Protein AF-A0A0G4FTU4-F1 (afdb_monomer_lite)

Organism: Vitrella brassicaformis (strain CCMP3155) (NCBI:txid1169540)

Sequence (94 aa):
MKLLGALLLVLVAVSHLFAVCESLRLRRIRIKVKLNKDKMEKRLKELGKALCIQSCVKTLGKEREPWCRFVCNFVEDVDITEEECEDDTKGKKK

Radius of gyration: 27.7 Å; chains: 1; bounding box: 50×82×36 Å

Structure (mmCIF, N/CA/C/O backbone):
data_AF-A0A0G4FTU4-F1
#
_entry.id   AF-A0A0G4FTU4-F1
#
loop_
_atom_site.group_PDB
_atom_site.id
_atom_site.type_symbol
_atom_site.label_atom_id
_atom_site.label_alt_id
_atom_site.label_comp_id
_atom_site.label_asym_id
_atom_site.label_entity_id
_atom_site.label_seq_id
_atom_site.pdbx_PDB_ins_code
_atom_site.Cartn_x
_atom_site.Cartn_y
_atom_site.Cartn_z
_atom_site.occupancy
_atom_site.B_iso_or_equiv
_atom_site.auth_seq_id
_atom_site.auth_comp_id
_atom_site.auth_asym_id
_atom_site.auth_atom_id
_atom_site.pdbx_PDB_model_num
ATOM 1 N N . MET A 1 1 ? -1.079 58.374 15.069 1.00 49.88 1 MET A N 1
ATOM 2 C CA . MET A 1 1 ? -0.004 57.511 15.610 1.00 49.88 1 MET A CA 1
ATOM 3 C C . MET A 1 1 ? -0.455 56.864 16.928 1.00 49.88 1 MET A C 1
ATOM 5 O O . MET A 1 1 ? -0.267 57.470 17.968 1.00 49.88 1 MET A O 1
ATOM 9 N N . LYS A 1 2 ? -1.108 55.689 16.913 1.00 58.12 2 LYS A N 1
ATOM 10 C CA . LYS A 1 2 ? -1.401 54.874 18.128 1.00 58.12 2 LYS A CA 1
ATOM 11 C C . LYS A 1 2 ? -1.379 53.352 17.877 1.00 58.12 2 LYS A C 1
ATOM 13 O O . LYS A 1 2 ? -1.757 52.578 18.742 1.00 58.12 2 LYS A O 1
ATOM 18 N N . LEU A 1 3 ? -0.931 52.912 16.700 1.00 53.94 3 LEU A N 1
ATOM 19 C CA . LEU A 1 3 ? -1.062 51.512 16.270 1.00 53.94 3 LEU A CA 1
ATOM 20 C C . LEU A 1 3 ? 0.204 50.661 16.488 1.00 53.94 3 LEU A C 1
ATOM 22 O O . LEU A 1 3 ? 0.120 49.441 16.429 1.00 53.94 3 LEU A O 1
ATOM 26 N N . LEU A 1 4 ? 1.364 51.267 16.778 1.00 62.12 4 LEU A N 1
ATOM 27 C CA . LEU A 1 4 ? 2.644 50.538 16.819 1.00 62.12 4 LEU A CA 1
ATOM 28 C C . LEU A 1 4 ? 2.876 49.735 18.114 1.00 62.12 4 LEU A C 1
ATOM 30 O O . LEU A 1 4 ? 3.487 48.674 18.063 1.00 62.12 4 LEU A O 1
ATOM 34 N N . GLY A 1 5 ? 2.363 50.185 19.265 1.00 66.62 5 GLY A N 1
ATOM 35 C CA . GLY A 1 5 ? 2.612 49.519 20.555 1.00 66.62 5 GLY A CA 1
ATOM 36 C C . GLY A 1 5 ? 1.861 48.194 20.736 1.00 66.62 5 GLY A C 1
ATOM 37 O O . GLY A 1 5 ? 2.421 47.225 21.243 1.00 66.62 5 GLY A O 1
ATOM 38 N N . ALA A 1 6 ? 0.615 48.116 20.260 1.00 67.12 6 ALA A N 1
ATOM 39 C CA . ALA A 1 6 ? -0.168 46.877 20.285 1.00 67.12 6 ALA A CA 1
ATOM 40 C C . ALA A 1 6 ? 0.405 45.811 19.334 1.00 67.12 6 ALA A C 1
ATOM 42 O O . ALA A 1 6 ? 0.253 44.616 19.576 1.00 67.12 6 ALA A O 1
ATOM 43 N N . LEU A 1 7 ? 1.116 46.244 18.287 1.00 62.31 7 LEU A N 1
ATOM 44 C CA . LEU A 1 7 ? 1.722 45.358 17.299 1.00 62.31 7 LEU A CA 1
ATOM 45 C C . LEU A 1 7 ? 2.793 44.450 17.926 1.00 62.31 7 LEU A C 1
ATOM 47 O O . LEU A 1 7 ? 2.863 43.267 17.610 1.00 62.31 7 LEU A O 1
ATOM 51 N N . LEU A 1 8 ? 3.588 44.976 18.863 1.00 69.38 8 LEU A N 1
ATOM 52 C CA . LEU A 1 8 ? 4.685 44.229 19.486 1.00 69.38 8 LEU A CA 1
ATOM 53 C C . LEU A 1 8 ? 4.199 43.142 20.453 1.00 69.38 8 LEU A C 1
ATOM 55 O O . LEU A 1 8 ? 4.740 42.039 20.455 1.00 69.38 8 LEU A O 1
ATOM 59 N N . LEU A 1 9 ? 3.152 43.410 21.236 1.00 68.25 9 LEU A N 1
ATOM 60 C CA . LEU A 1 9 ? 2.623 42.430 22.194 1.00 68.25 9 LEU A CA 1
ATOM 61 C C . LEU A 1 9 ? 1.940 41.245 21.496 1.00 68.25 9 LEU A C 1
ATOM 63 O O . LEU A 1 9 ? 2.059 40.105 21.948 1.00 68.25 9 LEU A O 1
ATOM 67 N N . VAL A 1 10 ? 1.296 41.491 20.352 1.00 70.06 10 VAL A N 1
ATOM 68 C CA . VAL A 1 10 ? 0.709 40.434 19.515 1.00 70.06 10 VAL A CA 1
ATOM 69 C C . VAL A 1 10 ? 1.800 39.539 18.919 1.00 70.06 10 VAL A C 1
ATOM 71 O O . VAL A 1 10 ? 1.654 38.319 18.924 1.00 70.06 10 VAL A O 1
ATOM 74 N N . LEU A 1 11 ? 2.927 40.108 18.479 1.00 70.81 11 LEU A N 1
ATOM 75 C CA . LEU A 1 11 ? 4.032 39.330 17.902 1.00 70.81 11 LEU A CA 1
ATOM 76 C C . LEU A 1 11 ? 4.667 38.355 18.911 1.00 70.81 11 LEU A C 1
ATOM 78 O O . LEU A 1 11 ? 4.999 37.220 18.555 1.00 70.81 11 LEU A O 1
ATOM 82 N N . VAL A 1 12 ? 4.784 38.755 20.181 1.00 72.62 12 VAL A N 1
ATOM 83 C CA . VAL A 1 12 ? 5.345 37.890 21.233 1.00 72.62 12 VAL A CA 1
ATOM 84 C C . VAL A 1 12 ? 4.395 36.735 21.570 1.00 72.62 12 VAL A C 1
ATOM 86 O O . VAL A 1 12 ? 4.825 35.582 21.624 1.00 72.62 12 VAL A O 1
ATOM 89 N N . ALA A 1 13 ? 3.095 37.001 21.720 1.00 73.19 13 ALA A N 1
ATOM 90 C CA . ALA A 1 13 ? 2.111 35.957 22.022 1.00 73.19 13 ALA A CA 1
ATOM 91 C C . ALA A 1 13 ? 1.996 34.913 20.894 1.00 73.19 13 ALA A C 1
ATOM 93 O O . ALA A 1 13 ? 1.914 33.710 21.154 1.00 73.19 13 ALA A O 1
ATOM 94 N N . VAL A 1 14 ? 2.063 35.362 19.636 1.00 72.19 14 VAL A N 1
ATOM 95 C CA . VAL A 1 14 ? 2.037 34.484 18.456 1.00 72.19 14 VAL A CA 1
ATOM 96 C C . VAL A 1 14 ? 3.252 33.550 18.422 1.00 72.19 14 VAL A C 1
ATOM 98 O O . VAL A 1 14 ? 3.108 32.375 18.086 1.00 72.19 14 VAL A O 1
ATOM 101 N N . SER A 1 15 ? 4.426 34.021 18.843 1.00 73.06 15 SER A N 1
ATOM 102 C CA . SER A 1 15 ? 5.660 33.221 18.834 1.00 73.06 15 SER A CA 1
ATOM 103 C C . SER A 1 15 ? 5.616 32.050 19.825 1.00 73.06 15 SER A C 1
ATOM 105 O O . SER A 1 15 ? 6.000 30.928 19.488 1.00 73.06 15 SER A O 1
ATOM 107 N N . HIS A 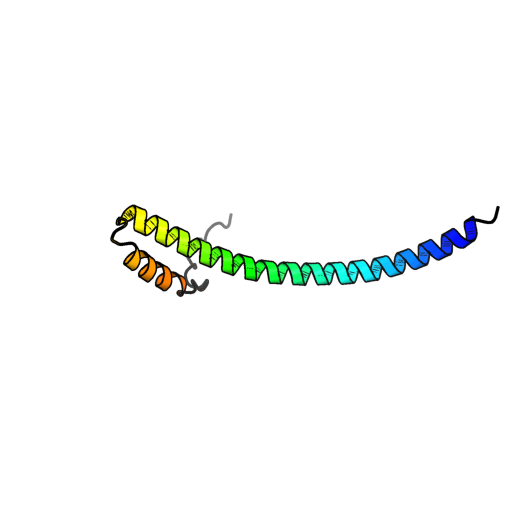1 16 ? 5.084 32.269 21.031 1.00 71.12 16 HIS A N 1
ATOM 108 C CA . HIS A 1 16 ? 4.937 31.201 22.026 1.00 71.12 16 HIS A CA 1
ATOM 109 C C . HIS A 1 16 ? 3.880 30.167 21.627 1.00 71.12 16 HIS A C 1
ATOM 111 O O . HIS A 1 16 ? 4.108 28.963 21.769 1.00 71.12 16 HIS A O 1
ATOM 117 N N . LEU A 1 17 ? 2.747 30.620 21.082 1.00 64.38 17 LEU A N 1
ATOM 118 C CA . LEU A 1 17 ? 1.707 29.721 20.586 1.00 64.38 17 LEU A CA 1
ATOM 119 C C . LEU A 1 17 ? 2.237 28.853 19.433 1.00 64.38 17 LEU A C 1
ATOM 121 O O . LEU A 1 17 ? 1.996 27.647 19.404 1.00 64.38 17 LEU A O 1
ATOM 125 N N . PHE A 1 18 ? 3.033 29.442 18.536 1.00 71.25 18 PHE A N 1
ATOM 126 C CA . PHE A 1 18 ? 3.661 28.729 17.426 1.00 71.25 18 PHE A CA 1
ATOM 127 C C . PHE A 1 18 ? 4.613 27.620 17.904 1.00 71.25 18 PHE A C 1
ATOM 129 O O . PHE A 1 18 ? 4.536 26.497 17.411 1.00 71.25 18 PHE A O 1
ATOM 136 N N . ALA A 1 19 ? 5.444 27.876 18.921 1.00 70.62 19 ALA A N 1
ATOM 137 C CA . ALA A 1 19 ? 6.377 26.879 19.458 1.00 70.62 19 ALA A CA 1
ATOM 138 C C . ALA A 1 19 ? 5.674 25.663 20.103 1.00 70.62 19 ALA A C 1
ATOM 140 O O . ALA A 1 19 ? 6.091 24.511 19.919 1.00 70.62 19 ALA A O 1
ATOM 141 N N . VAL A 1 20 ? 4.576 25.897 20.831 1.00 68.00 20 VAL A N 1
ATOM 142 C CA . VAL A 1 20 ? 3.761 24.818 21.418 1.00 68.00 20 VAL A CA 1
ATOM 143 C C . VAL A 1 20 ? 3.029 24.038 20.321 1.00 68.00 20 VAL A C 1
ATOM 145 O O . VAL A 1 20 ? 3.004 22.803 20.346 1.00 68.00 20 VAL A O 1
ATOM 148 N N . CYS A 1 21 ? 2.494 24.732 19.313 1.00 67.94 21 CYS A N 1
ATOM 149 C CA . CYS A 1 21 ? 1.857 24.106 18.158 1.00 67.94 21 CYS A CA 1
ATOM 150 C C . CYS A 1 21 ? 2.826 23.238 17.344 1.00 67.94 21 CYS A C 1
ATOM 152 O O . CYS A 1 21 ? 2.467 22.111 17.001 1.00 67.94 21 CYS A O 1
ATOM 154 N N . GLU A 1 22 ? 4.049 23.700 17.081 1.00 69.69 22 GLU A N 1
ATOM 155 C CA . GLU A 1 22 ? 5.072 22.923 16.365 1.00 69.69 22 GLU A CA 1
ATOM 156 C C . GLU A 1 22 ? 5.485 21.667 17.145 1.00 69.69 22 GLU A C 1
ATOM 158 O O . GLU A 1 22 ? 5.539 20.565 16.592 1.00 69.69 22 GLU A O 1
ATOM 163 N N . SER A 1 23 ? 5.645 21.778 18.465 1.00 63.53 23 SER A N 1
ATOM 164 C CA . SER A 1 23 ? 5.959 20.629 19.326 1.00 63.53 23 SER A CA 1
ATOM 165 C C . SER A 1 23 ? 4.854 19.558 19.305 1.00 63.53 23 SER A C 1
ATOM 167 O O . SER A 1 23 ? 5.132 18.354 19.245 1.00 63.53 23 SER A O 1
ATOM 169 N N . LEU A 1 24 ? 3.583 19.975 19.302 1.00 64.75 24 LEU A N 1
ATOM 170 C CA . LEU A 1 24 ? 2.434 19.070 19.168 1.00 64.75 24 LEU A CA 1
ATOM 171 C C . LEU A 1 24 ? 2.305 18.496 17.749 1.00 64.75 24 LEU A C 1
ATOM 173 O O . LEU A 1 24 ? 1.956 17.321 17.587 1.00 64.75 24 LEU A O 1
ATOM 177 N N . ARG A 1 25 ? 2.627 19.286 16.718 1.00 66.88 25 ARG A N 1
ATOM 178 C CA . ARG A 1 25 ? 2.628 18.865 15.312 1.00 66.88 25 ARG A CA 1
ATOM 179 C C . ARG A 1 25 ? 3.644 17.751 15.075 1.00 66.88 25 ARG A C 1
ATOM 181 O O . ARG A 1 25 ? 3.282 16.725 14.501 1.00 66.88 25 ARG A O 1
ATOM 188 N N . LEU A 1 26 ? 4.865 17.888 15.591 1.00 62.66 26 LEU A N 1
ATOM 189 C CA . LEU A 1 26 ? 5.915 16.869 15.475 1.00 62.66 26 LEU A CA 1
ATOM 190 C C . LEU A 1 26 ? 5.536 15.550 16.168 1.00 62.66 26 LEU A C 1
ATOM 192 O O . LEU A 1 26 ? 5.731 14.471 15.601 1.00 62.66 26 LEU A O 1
ATOM 196 N N . ARG A 1 27 ? 4.912 15.609 17.354 1.00 60.28 27 ARG A N 1
ATOM 197 C CA . ARG A 1 27 ? 4.396 14.410 18.044 1.00 60.28 27 ARG A CA 1
ATOM 198 C C . ARG A 1 27 ? 3.273 13.732 17.256 1.00 60.28 27 ARG A C 1
ATOM 200 O O . ARG A 1 27 ? 3.279 12.508 17.113 1.00 60.28 27 ARG A O 1
ATOM 207 N N . ARG A 1 28 ? 2.349 14.510 16.682 1.00 61.00 28 ARG A N 1
ATOM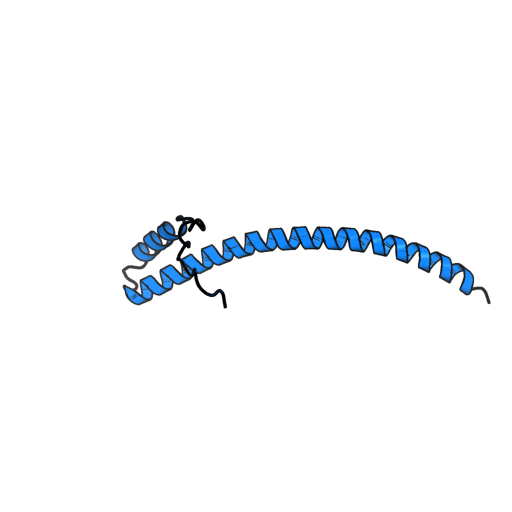 208 C CA . ARG A 1 28 ? 1.264 13.988 15.834 1.00 61.00 28 ARG A CA 1
ATOM 209 C C . ARG A 1 28 ? 1.802 13.348 14.552 1.00 61.00 28 ARG A C 1
ATOM 211 O O . ARG A 1 28 ? 1.301 12.300 14.156 1.00 61.00 28 ARG A O 1
ATOM 218 N N . ILE A 1 29 ? 2.830 13.930 13.929 1.00 63.19 29 ILE A N 1
ATOM 219 C CA . ILE A 1 29 ? 3.487 13.359 12.743 1.00 63.19 29 ILE A CA 1
ATOM 220 C C . ILE A 1 29 ? 4.108 12.001 13.082 1.00 63.19 29 ILE A C 1
ATOM 222 O O . ILE A 1 29 ? 3.851 11.035 12.372 1.00 63.19 29 ILE A O 1
ATOM 226 N N . ARG A 1 30 ? 4.844 11.884 14.194 1.00 59.03 30 ARG A N 1
ATOM 227 C CA . ARG A 1 30 ? 5.482 10.617 14.595 1.00 59.03 30 ARG A CA 1
ATOM 228 C C . ARG A 1 30 ? 4.465 9.494 14.842 1.00 59.03 30 ARG A C 1
ATOM 230 O O . ARG A 1 30 ? 4.663 8.379 14.365 1.00 59.03 30 ARG A O 1
ATOM 237 N N . ILE A 1 31 ? 3.355 9.792 15.523 1.00 59.88 31 ILE A N 1
ATOM 238 C CA . ILE A 1 31 ? 2.265 8.823 15.749 1.00 59.88 31 ILE A CA 1
ATOM 239 C C . ILE A 1 31 ? 1.574 8.463 14.426 1.00 59.88 31 ILE A C 1
ATOM 241 O O . ILE A 1 31 ? 1.330 7.288 14.160 1.00 59.88 31 ILE A O 1
ATOM 245 N N . LYS A 1 32 ? 1.312 9.454 13.561 1.00 60.41 32 LYS A N 1
ATOM 246 C CA . LYS A 1 32 ? 0.709 9.233 12.239 1.00 60.41 32 LYS A CA 1
ATOM 247 C C . LYS A 1 32 ? 1.591 8.350 11.354 1.00 60.41 32 LYS A C 1
ATOM 249 O O . LYS A 1 32 ? 1.059 7.478 10.682 1.00 60.41 32 LYS A O 1
ATOM 254 N N . VAL A 1 33 ? 2.912 8.535 11.373 1.00 60.16 33 VAL A N 1
ATOM 255 C CA . VAL A 1 33 ? 3.866 7.705 10.617 1.00 60.16 33 VAL A CA 1
ATOM 256 C C . VAL A 1 33 ? 3.869 6.262 11.127 1.00 60.16 33 VAL A C 1
ATOM 258 O O . VAL A 1 33 ? 3.793 5.350 10.309 1.00 60.16 33 VAL A O 1
ATOM 261 N N . LYS A 1 34 ? 3.868 6.040 12.450 1.00 61.34 34 LYS A N 1
ATOM 262 C CA . LYS A 1 34 ? 3.812 4.687 13.031 1.00 61.34 34 LYS A CA 1
ATOM 263 C C . LYS A 1 34 ? 2.511 3.957 12.669 1.00 61.34 34 LYS A C 1
ATOM 265 O O . LYS A 1 34 ? 2.565 2.861 12.130 1.00 61.34 34 LYS A O 1
ATOM 270 N N . LEU A 1 35 ? 1.359 4.613 12.842 1.00 60.31 35 LEU A N 1
ATOM 271 C CA . LEU A 1 35 ? 0.058 4.059 12.437 1.00 60.31 35 LEU A CA 1
ATOM 272 C C . LEU A 1 35 ? -0.021 3.779 10.931 1.00 60.31 35 LEU A C 1
ATOM 274 O O . LEU A 1 35 ? -0.667 2.823 10.503 1.00 60.31 35 LEU A O 1
ATOM 278 N N . ASN A 1 36 ? 0.621 4.616 10.113 1.00 70.75 36 ASN A N 1
ATOM 279 C CA . ASN A 1 36 ? 0.645 4.408 8.673 1.00 70.75 36 ASN A CA 1
ATOM 280 C C . ASN A 1 36 ? 1.550 3.230 8.288 1.00 70.75 36 ASN A C 1
ATOM 282 O O . ASN A 1 36 ? 1.193 2.507 7.367 1.00 70.75 36 ASN A O 1
ATOM 286 N N . LYS A 1 37 ? 2.660 2.991 9.001 1.00 72.38 37 LYS A N 1
ATOM 287 C CA . LYS A 1 37 ? 3.524 1.820 8.782 1.00 72.38 37 LYS A CA 1
ATOM 288 C C . LYS A 1 37 ? 2.749 0.518 8.998 1.00 72.38 37 LYS A C 1
ATOM 290 O O . LYS A 1 37 ? 2.686 -0.286 8.077 1.00 72.38 37 LYS A O 1
ATOM 295 N N . ASP A 1 38 ? 2.067 0.369 10.132 1.00 74.88 38 ASP A N 1
ATOM 296 C CA . ASP A 1 38 ? 1.312 -0.855 10.451 1.00 74.88 38 ASP A CA 1
ATOM 297 C C . ASP A 1 38 ? 0.166 -1.093 9.452 1.00 74.88 38 ASP A C 1
ATOM 299 O O . ASP A 1 38 ? -0.116 -2.217 9.033 1.00 74.88 38 ASP A O 1
ATOM 303 N N . LYS A 1 39 ? -0.497 -0.013 9.019 1.00 79.25 39 LYS A N 1
ATOM 304 C CA . LYS A 1 39 ? -1.541 -0.085 7.990 1.00 79.25 39 LYS A CA 1
ATOM 305 C C . LYS A 1 39 ? -0.975 -0.471 6.622 1.00 79.25 39 LYS A C 1
ATOM 307 O O . LYS A 1 39 ? -1.640 -1.193 5.883 1.00 79.25 39 LYS A O 1
ATOM 312 N N . MET A 1 40 ? 0.208 0.028 6.271 1.00 76.69 40 MET A N 1
ATOM 313 C CA . MET A 1 40 ? 0.882 -0.309 5.019 1.00 76.69 40 MET A CA 1
ATOM 314 C C . MET A 1 40 ? 1.384 -1.750 5.030 1.00 76.69 40 MET A C 1
ATOM 316 O O . MET A 1 40 ? 1.193 -2.434 4.036 1.00 76.69 40 MET A O 1
ATOM 320 N N . GLU A 1 41 ? 1.916 -2.240 6.149 1.00 76.31 41 GLU A N 1
ATOM 321 C CA . GLU A 1 41 ? 2.344 -3.635 6.287 1.00 76.31 41 GLU A CA 1
ATOM 322 C C . GLU A 1 41 ? 1.168 -4.602 6.116 1.00 76.31 41 GLU A C 1
ATOM 324 O O . GLU A 1 41 ? 1.232 -5.514 5.296 1.00 76.31 41 GLU A O 1
ATOM 329 N N . LYS A 1 42 ? 0.038 -4.339 6.787 1.00 80.19 42 LYS A N 1
ATOM 330 C CA . LYS A 1 42 ? -1.189 -5.127 6.588 1.00 80.19 42 LYS A CA 1
ATOM 331 C C . LYS A 1 42 ? -1.653 -5.111 5.133 1.00 80.19 42 LYS A C 1
ATOM 333 O O . LYS A 1 42 ? -2.060 -6.135 4.607 1.00 80.19 42 LYS A O 1
ATOM 338 N N . ARG A 1 43 ? -1.584 -3.957 4.463 1.00 81.62 43 ARG A N 1
ATOM 339 C CA . ARG A 1 43 ? -1.963 -3.842 3.046 1.00 81.62 43 ARG A CA 1
ATOM 340 C C . ARG A 1 43 ? -1.005 -4.573 2.116 1.00 81.62 43 ARG A C 1
ATOM 342 O O . ARG A 1 43 ? -1.468 -5.122 1.127 1.00 81.62 43 ARG A O 1
ATOM 349 N N . LEU A 1 44 ? 0.292 -4.556 2.409 1.00 78.38 44 LEU A N 1
ATOM 350 C CA . LEU A 1 44 ? 1.301 -5.267 1.630 1.00 78.38 44 LEU A CA 1
ATOM 351 C C . LEU A 1 44 ? 1.113 -6.778 1.749 1.00 78.38 44 LEU A C 1
ATOM 353 O O . LEU A 1 44 ? 1.108 -7.437 0.718 1.00 78.38 44 LEU A O 1
ATOM 357 N N . LYS A 1 45 ? 0.851 -7.290 2.958 1.00 80.94 45 LYS A N 1
ATOM 358 C CA . LYS A 1 45 ? 0.495 -8.700 3.187 1.00 80.94 45 LYS A CA 1
ATOM 359 C 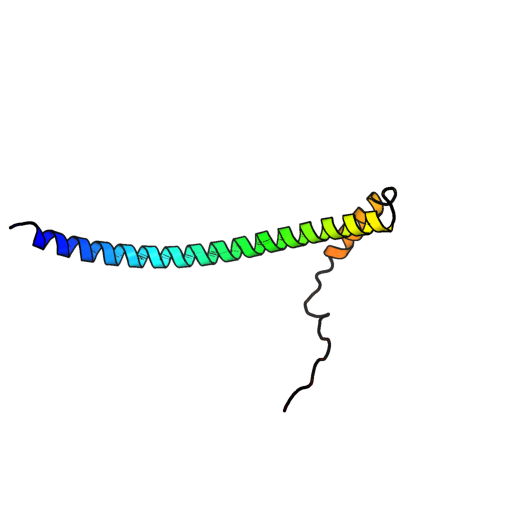C . LYS A 1 45 ? -0.756 -9.096 2.393 1.00 80.94 45 LYS A C 1
ATOM 361 O O . LYS A 1 45 ? -0.742 -10.046 1.627 1.00 80.94 45 LYS A O 1
ATOM 366 N N . GLU A 1 46 ? -1.831 -8.311 2.472 1.00 84.31 46 GLU A N 1
ATOM 367 C CA . GLU A 1 46 ? -3.054 -8.606 1.705 1.00 84.31 46 GLU A CA 1
ATOM 368 C C . GLU A 1 46 ? -2.855 -8.502 0.179 1.00 84.31 46 GLU A C 1
ATOM 370 O O . GLU A 1 46 ? -3.470 -9.247 -0.587 1.00 84.31 46 GLU A O 1
ATOM 375 N N . LEU A 1 47 ? -1.980 -7.601 -0.279 1.00 83.00 47 LEU A N 1
ATOM 376 C CA . LEU A 1 47 ? -1.612 -7.500 -1.691 1.00 83.00 47 LEU A CA 1
ATOM 377 C C . LEU A 1 47 ? -0.770 -8.705 -2.138 1.00 83.00 47 LEU A C 1
ATOM 379 O O . LEU A 1 47 ? -0.995 -9.211 -3.237 1.00 83.00 47 LEU A O 1
ATOM 383 N N . GLY A 1 48 ? 0.147 -9.181 -1.290 1.00 83.81 48 GLY A N 1
ATOM 384 C CA . GLY A 1 48 ? 0.923 -10.407 -1.485 1.00 83.81 48 GLY A CA 1
ATOM 385 C C . GLY A 1 48 ? 0.016 -11.607 -1.747 1.00 83.81 48 GLY A C 1
ATOM 386 O O . GLY A 1 48 ? 0.131 -12.235 -2.804 1.00 83.81 48 GLY A O 1
ATOM 387 N N . LYS A 1 49 ? -0.988 -11.821 -0.883 1.00 86.25 49 LYS A N 1
ATOM 388 C CA . LYS A 1 49 ? -1.978 -12.906 -1.024 1.00 86.25 49 LYS A CA 1
ATOM 389 C C . LYS A 1 49 ? -2.683 -12.849 -2.365 1.00 86.25 49 LYS A C 1
ATOM 391 O O . LYS A 1 49 ? -2.779 -13.848 -3.081 1.00 86.25 49 LYS A O 1
ATOM 396 N N . ALA A 1 50 ? -3.176 -11.665 -2.722 1.00 87.06 50 ALA A N 1
ATOM 397 C CA . ALA A 1 50 ? -3.901 -11.464 -3.967 1.00 87.06 50 ALA A CA 1
ATOM 398 C C . ALA A 1 50 ? -3.018 -11.756 -5.192 1.00 87.06 50 ALA A C 1
ATOM 400 O O . ALA A 1 50 ? -3.462 -12.445 -6.114 1.00 87.06 50 ALA A O 1
ATOM 401 N N . LEU A 1 51 ? -1.764 -11.290 -5.184 1.00 86.75 51 LEU A N 1
ATOM 402 C CA . LEU A 1 51 ? -0.798 -11.547 -6.255 1.00 86.75 51 LEU A CA 1
ATOM 403 C C . LEU A 1 51 ? -0.430 -13.035 -6.351 1.00 86.75 51 LEU A C 1
ATOM 405 O O . LEU A 1 51 ? -0.391 -13.575 -7.459 1.00 86.75 51 LEU A O 1
ATOM 409 N N . CYS A 1 52 ? -0.230 -13.714 -5.217 1.00 88.56 52 CYS A N 1
ATOM 410 C CA . CYS A 1 52 ? 0.022 -15.154 -5.160 1.00 88.56 52 CYS A CA 1
ATOM 411 C C . CYS A 1 52 ? -1.134 -15.941 -5.789 1.00 88.56 52 CYS A C 1
ATOM 413 O O . CYS A 1 52 ? -0.917 -16.732 -6.709 1.00 88.56 52 CYS A O 1
ATOM 415 N N . ILE A 1 53 ? -2.376 -15.667 -5.369 1.00 89.94 53 ILE A N 1
ATOM 416 C CA . ILE A 1 53 ? -3.571 -16.339 -5.898 1.00 89.94 53 ILE A CA 1
ATOM 417 C C . ILE A 1 53 ? -3.700 -16.082 -7.397 1.00 89.94 53 ILE A C 1
ATOM 419 O O . ILE A 1 53 ? -3.912 -17.018 -8.167 1.00 89.94 53 ILE A O 1
ATOM 423 N N . GLN A 1 54 ? -3.543 -14.830 -7.828 1.00 89.25 54 GLN A N 1
ATOM 424 C CA . GLN A 1 54 ? -3.662 -14.462 -9.234 1.00 89.25 54 GLN A CA 1
ATOM 425 C C . GLN A 1 54 ? -2.622 -15.184 -10.099 1.00 89.25 54 GLN A C 1
ATOM 427 O O . GLN A 1 54 ? -2.966 -15.713 -11.158 1.00 89.25 54 GLN A O 1
ATOM 432 N N . SER A 1 55 ? -1.366 -15.228 -9.649 1.00 88.75 55 SER A N 1
ATOM 433 C CA . SER A 1 55 ? -0.281 -15.913 -10.354 1.00 88.75 55 SER A CA 1
ATOM 434 C C . SER A 1 55 ? -0.488 -17.433 -10.382 1.00 88.75 55 SER A C 1
ATOM 436 O O . SER A 1 55 ? -0.366 -18.062 -11.436 1.00 88.75 55 SER A O 1
ATOM 438 N N . CYS A 1 56 ? -0.894 -18.021 -9.254 1.00 91.75 56 CYS A N 1
ATOM 439 C CA . CYS A 1 56 ? -1.194 -19.446 -9.130 1.00 91.75 56 CYS A CA 1
ATOM 440 C C . CYS A 1 56 ? -2.342 -19.864 -10.055 1.00 91.75 56 CYS A C 1
ATOM 442 O O . CYS A 1 56 ? -2.195 -20.801 -10.835 1.00 91.75 56 CYS A O 1
ATOM 444 N N . VAL A 1 57 ? -3.452 -19.121 -10.053 1.00 94.50 57 VAL A N 1
ATOM 445 C CA . VAL A 1 57 ? -4.605 -19.378 -10.930 1.00 94.50 57 VAL A CA 1
ATOM 446 C C . VAL A 1 57 ? -4.242 -19.199 -12.400 1.00 94.50 57 VAL A C 1
ATOM 448 O O . VAL A 1 57 ? -4.683 -19.977 -13.244 1.00 94.50 57 VAL A O 1
ATOM 451 N N . LYS A 1 58 ? -3.418 -18.198 -12.727 1.00 93.12 58 LYS A N 1
ATOM 452 C CA . LYS A 1 58 ? -2.920 -18.008 -14.094 1.00 93.12 58 LYS A CA 1
ATOM 453 C C . LYS A 1 58 ? -2.086 -19.203 -14.565 1.00 93.12 58 LYS A C 1
ATOM 455 O O . LYS A 1 58 ? -2.159 -19.551 -15.738 1.00 93.12 58 LYS A O 1
ATOM 460 N N . THR A 1 59 ? -1.316 -19.810 -13.665 1.00 93.06 59 THR A N 1
ATOM 461 C CA . THR A 1 59 ? -0.399 -20.916 -13.977 1.00 93.06 59 THR A CA 1
ATOM 462 C C . THR A 1 59 ? -1.109 -22.270 -14.013 1.00 93.06 59 THR A C 1
ATOM 464 O O . THR A 1 59 ? -0.876 -23.057 -14.923 1.00 93.06 59 THR A O 1
ATOM 467 N N . LEU A 1 60 ? -1.979 -22.545 -13.038 1.00 93.00 60 LEU A N 1
ATOM 468 C CA . LEU A 1 60 ? -2.617 -23.853 -12.841 1.00 93.00 60 LEU A CA 1
ATOM 469 C C . LEU A 1 60 ? -4.042 -23.948 -13.398 1.00 93.00 60 LEU A C 1
ATOM 471 O O . LEU A 1 60 ? -4.615 -25.033 -13.412 1.00 93.00 60 LEU A O 1
ATOM 475 N N . GLY A 1 61 ? -4.619 -22.831 -13.840 1.00 93.00 61 GLY A N 1
ATOM 476 C CA . GLY A 1 61 ? -5.994 -22.760 -14.325 1.00 93.00 61 GLY A CA 1
ATOM 477 C C . GLY A 1 61 ? -7.014 -22.422 -13.232 1.00 93.00 61 GLY A C 1
ATOM 478 O O . GLY A 1 61 ? -6.794 -22.603 -12.033 1.00 93.00 61 GLY A O 1
ATOM 479 N N . LYS A 1 62 ? -8.178 -21.913 -13.663 1.00 92.12 62 LYS A N 1
ATOM 480 C CA . LYS A 1 62 ? -9.251 -21.424 -12.771 1.00 92.12 62 LYS A CA 1
ATOM 481 C C . LYS A 1 62 ? -9.912 -22.517 -11.934 1.00 92.12 62 LYS A C 1
ATOM 483 O O . LYS A 1 62 ? -10.384 -22.238 -10.840 1.00 92.12 62 LYS A O 1
ATOM 488 N N . GLU A 1 63 ? -9.908 -23.762 -12.397 1.00 94.12 63 GLU A N 1
ATOM 489 C CA . GLU A 1 63 ? -10.452 -24.900 -11.641 1.00 94.12 63 GLU A CA 1
ATOM 490 C C . GLU A 1 63 ? -9.692 -25.167 -10.328 1.00 94.12 63 GLU A C 1
ATOM 492 O O . GLU A 1 63 ? -10.261 -25.675 -9.364 1.00 94.12 63 GLU A O 1
ATOM 497 N N . ARG A 1 64 ? -8.415 -24.761 -10.259 1.00 93.94 64 ARG A N 1
ATOM 498 C CA . ARG A 1 64 ? -7.561 -24.873 -9.068 1.00 93.94 64 ARG A CA 1
ATOM 499 C C . ARG A 1 64 ? -7.621 -23.643 -8.160 1.00 93.94 64 ARG A C 1
ATOM 501 O O . ARG A 1 64 ? -6.879 -23.589 -7.183 1.00 93.94 64 ARG A O 1
ATOM 508 N N . GLU A 1 65 ? -8.506 -22.677 -8.414 1.00 91.06 65 GLU A N 1
ATOM 509 C CA . GLU A 1 65 ? -8.617 -21.459 -7.601 1.00 91.06 65 GLU A CA 1
ATOM 510 C C . GLU A 1 65 ? -8.817 -21.720 -6.094 1.00 91.06 65 GLU A C 1
A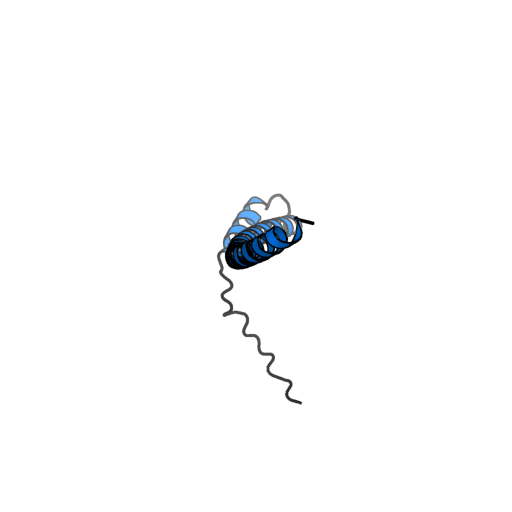TOM 512 O O . GLU A 1 65 ? -8.113 -21.087 -5.302 1.00 91.06 65 GLU A O 1
ATOM 517 N N . PRO A 1 66 ? -9.674 -22.664 -5.648 1.00 92.81 66 PRO A N 1
ATOM 518 C CA . PRO A 1 66 ? -9.816 -22.962 -4.221 1.00 92.81 66 PRO A CA 1
ATOM 519 C C . PRO A 1 66 ? -8.520 -23.490 -3.588 1.00 92.81 66 PRO A C 1
ATOM 521 O O . PRO A 1 66 ? -8.192 -23.133 -2.459 1.00 92.81 66 PRO A O 1
ATOM 524 N N . TRP A 1 67 ? -7.755 -24.296 -4.331 1.00 94.56 67 TRP A N 1
ATOM 525 C CA . TRP A 1 67 ? -6.464 -24.821 -3.884 1.00 94.56 67 TRP A CA 1
ATOM 526 C C . TRP A 1 67 ? -5.396 -23.720 -3.832 1.00 94.56 6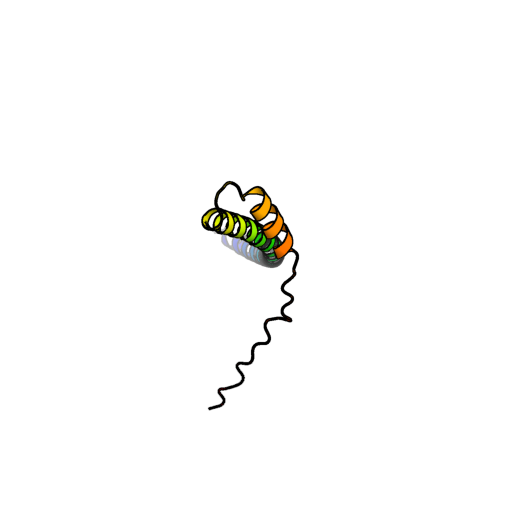7 TRP A C 1
ATOM 528 O O . TRP A 1 67 ? -4.695 -23.602 -2.833 1.00 94.56 67 TRP A O 1
ATOM 538 N N . CYS A 1 68 ? -5.334 -22.851 -4.847 1.00 92.19 68 CYS A N 1
ATOM 539 C CA . CYS A 1 68 ? -4.449 -21.683 -4.850 1.00 92.19 68 CYS A CA 1
ATOM 540 C C . CYS A 1 68 ? -4.732 -20.749 -3.666 1.00 92.19 68 CYS A C 1
ATOM 542 O O . CYS A 1 68 ? -3.803 -20.287 -3.012 1.00 92.19 68 CYS A O 1
ATOM 544 N N . ARG A 1 69 ? -6.012 -20.503 -3.350 1.00 90.56 69 ARG A N 1
ATOM 545 C CA . ARG A 1 69 ? -6.412 -19.735 -2.161 1.00 90.56 69 ARG A CA 1
ATOM 546 C C . ARG A 1 69 ? -5.947 -20.408 -0.873 1.00 90.56 69 ARG A C 1
ATOM 548 O O . ARG A 1 69 ? -5.422 -19.726 -0.005 1.00 90.56 69 ARG A O 1
ATOM 555 N N . PHE A 1 70 ? -6.107 -21.726 -0.756 1.00 90.69 70 PHE A N 1
ATOM 556 C CA . PHE A 1 70 ? -5.655 -22.472 0.418 1.00 90.69 70 PHE A CA 1
ATOM 557 C C . PHE A 1 70 ? -4.135 -22.370 0.620 1.00 90.69 70 PHE A C 1
ATOM 559 O O . PHE A 1 70 ? -3.692 -21.993 1.700 1.00 90.69 70 PHE A O 1
ATOM 566 N N . VAL A 1 71 ? -3.342 -22.631 -0.424 1.00 88.56 71 VAL A N 1
ATOM 567 C CA . VAL A 1 71 ? -1.873 -22.594 -0.342 1.00 88.56 71 VAL A CA 1
ATOM 568 C C . VAL A 1 71 ? -1.358 -21.177 -0.094 1.00 88.56 71 VAL A C 1
ATOM 570 O O . VAL A 1 71 ? -0.554 -20.977 0.809 1.00 88.56 71 VAL A O 1
ATOM 573 N N . CYS A 1 72 ? -1.841 -20.177 -0.837 1.00 88.38 72 CYS A N 1
ATOM 574 C CA . CYS A 1 72 ? -1.388 -18.793 -0.666 1.00 88.38 72 CYS A CA 1
ATOM 575 C C . CYS A 1 72 ? -1.796 -18.196 0.689 1.00 88.38 72 CYS A C 1
ATOM 577 O O . CYS A 1 72 ? -1.091 -17.337 1.204 1.00 88.38 72 CYS A O 1
ATOM 579 N N . ASN A 1 73 ? -2.894 -18.662 1.295 1.00 84.81 73 ASN A N 1
ATOM 580 C CA . ASN A 1 73 ? -3.234 -18.283 2.666 1.00 84.81 73 ASN A CA 1
ATOM 581 C C . ASN A 1 73 ? -2.313 -18.937 3.708 1.00 84.81 73 ASN A C 1
ATOM 583 O O . ASN A 1 73 ? -2.166 -18.373 4.780 1.00 84.81 73 ASN A O 1
ATOM 587 N N . PHE A 1 74 ? -1.716 -20.097 3.411 1.00 73.88 74 P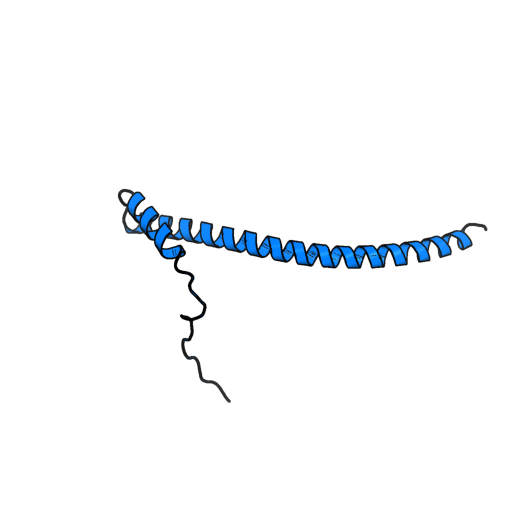HE A N 1
ATOM 588 C CA . PHE A 1 74 ? -0.843 -20.827 4.336 1.00 73.88 74 PHE A CA 1
ATOM 589 C C . PHE A 1 74 ? 0.618 -20.354 4.283 1.00 73.88 74 PHE A C 1
ATOM 591 O O . PHE A 1 74 ? 1.298 -20.326 5.302 1.00 73.88 74 PHE A O 1
ATOM 598 N N . VAL A 1 75 ? 1.113 -19.976 3.100 1.00 65.25 75 VAL A N 1
ATOM 599 C CA . VAL A 1 75 ? 2.525 -19.596 2.905 1.00 65.25 75 VAL A CA 1
ATOM 600 C C . VAL A 1 75 ? 2.867 -18.243 3.547 1.00 65.25 75 VAL A C 1
ATOM 602 O O . VAL A 1 75 ? 3.984 -18.073 4.019 1.00 65.25 75 VAL A O 1
ATOM 605 N N . GLU A 1 76 ? 1.928 -17.295 3.627 1.00 58.00 76 GLU A N 1
ATOM 606 C CA . GLU A 1 76 ? 2.192 -15.957 4.195 1.00 58.00 76 GLU A CA 1
ATOM 607 C C . GLU A 1 76 ? 2.057 -15.849 5.725 1.00 58.00 76 GLU A C 1
ATOM 609 O O . GLU A 1 76 ? 2.256 -14.763 6.270 1.00 58.00 76 GLU A O 1
ATOM 614 N N . ASP A 1 77 ? 1.774 -16.956 6.422 1.00 55.38 77 ASP A N 1
ATOM 615 C CA . ASP A 1 77 ? 1.933 -17.054 7.884 1.00 55.38 77 ASP A CA 1
ATOM 616 C C . ASP A 1 77 ? 3.336 -17.552 8.287 1.00 55.38 77 ASP A C 1
ATOM 618 O O . ASP A 1 77 ? 3.660 -17.609 9.475 1.00 55.38 77 ASP A O 1
ATOM 622 N N . VAL A 1 78 ? 4.194 -17.890 7.316 1.00 52.84 78 VAL A N 1
ATOM 623 C CA . VAL A 1 78 ? 5.627 -18.041 7.572 1.00 52.84 78 VAL A CA 1
ATOM 624 C C . VAL A 1 78 ? 6.191 -16.629 7.637 1.00 52.84 78 VAL A C 1
ATOM 626 O O . VAL A 1 78 ? 6.493 -16.023 6.608 1.00 52.84 78 VAL A O 1
ATOM 629 N N . ASP A 1 79 ? 6.272 -16.076 8.851 1.00 49.94 79 ASP A N 1
ATOM 630 C CA . ASP A 1 79 ? 7.147 -14.941 9.123 1.00 49.94 79 ASP A CA 1
ATOM 631 C C . ASP A 1 79 ? 8.511 -15.321 8.542 1.00 49.94 79 ASP A C 1
ATOM 633 O O . ASP A 1 79 ? 9.201 -16.185 9.084 1.00 49.94 79 ASP A O 1
ATOM 637 N N . ILE A 1 80 ? 8.880 -14.716 7.408 1.00 48.41 80 ILE A N 1
ATOM 638 C CA . ILE A 1 80 ? 10.270 -14.662 6.970 1.00 48.41 80 ILE A CA 1
ATOM 639 C C . ILE A 1 80 ? 10.937 -13.810 8.045 1.00 48.41 80 ILE A C 1
ATOM 641 O O . ILE A 1 80 ? 11.039 -12.587 7.928 1.00 48.41 80 ILE A O 1
ATOM 645 N N . THR A 1 81 ? 11.279 -14.439 9.168 1.00 49.12 81 THR A N 1
ATOM 646 C CA . THR A 1 81 ? 12.220 -13.878 10.114 1.00 49.12 81 THR A CA 1
ATOM 647 C C . THR A 1 81 ? 13.442 -13.510 9.282 1.00 49.12 81 THR A C 1
ATOM 649 O O . THR A 1 81 ? 13.855 -14.264 8.401 1.00 49.12 81 THR A O 1
ATOM 652 N N . GLU A 1 82 ? 14.031 -12.339 9.530 1.00 50.66 82 GLU A N 1
ATOM 653 C CA . GLU A 1 82 ? 15.281 -11.882 8.890 1.00 50.66 82 GLU A CA 1
ATOM 654 C C . GLU A 1 82 ? 16.458 -12.884 9.040 1.00 50.66 82 GLU A C 1
ATOM 656 O O . GLU A 1 82 ? 17.560 -12.614 8.580 1.00 50.66 82 GLU A O 1
ATOM 661 N N . GLU A 1 83 ? 16.223 -14.047 9.649 1.00 50.66 83 GLU A N 1
ATOM 662 C CA . GLU A 1 83 ? 17.134 -15.164 9.870 1.00 50.66 83 GLU A CA 1
ATOM 663 C C . GLU A 1 83 ? 17.339 -16.067 8.628 1.00 50.66 83 GLU A C 1
ATOM 665 O O . GLU A 1 83 ? 18.273 -16.857 8.622 1.00 50.66 83 GLU A O 1
ATOM 670 N N . GLU A 1 84 ? 16.560 -15.914 7.543 1.00 46.59 84 GLU A N 1
ATOM 671 C CA . GLU A 1 84 ? 16.829 -16.536 6.219 1.00 46.59 84 GLU A CA 1
ATOM 672 C C . GLU A 1 84 ? 17.217 -15.505 5.133 1.00 46.59 84 GLU A C 1
ATOM 674 O O . GLU A 1 84 ? 16.894 -15.629 3.950 1.00 46.59 84 GLU A O 1
ATOM 679 N N . CYS A 1 85 ? 17.936 -14.452 5.525 1.00 47.34 85 CYS A N 1
ATOM 680 C CA . CYS A 1 85 ? 18.700 -13.613 4.596 1.00 47.34 85 CYS A CA 1
ATOM 681 C C . CYS A 1 85 ? 20.111 -13.311 5.126 1.00 47.34 85 CYS A C 1
ATOM 683 O O . CYS A 1 85 ? 20.640 -12.219 4.928 1.00 47.34 85 CYS A O 1
ATOM 685 N N . GLU A 1 86 ? 20.759 -14.286 5.767 1.00 50.19 86 GLU A N 1
ATOM 686 C CA . GLU A 1 86 ? 22.221 -14.348 5.730 1.00 50.19 86 GLU A CA 1
ATOM 687 C C . GLU A 1 86 ? 22.626 -15.121 4.473 1.00 50.19 86 GLU A C 1
ATOM 689 O O . GLU A 1 86 ? 22.770 -16.339 4.495 1.00 50.19 86 GLU A O 1
ATOM 694 N N . ASP A 1 87 ? 22.790 -14.398 3.362 1.00 48.81 87 ASP A N 1
ATOM 695 C CA . ASP A 1 87 ? 23.642 -14.880 2.280 1.00 48.81 87 ASP A CA 1
ATOM 696 C C . ASP A 1 87 ? 24.849 -13.949 2.131 1.00 48.81 87 ASP A C 1
ATOM 698 O O . ASP A 1 87 ? 24.758 -12.729 1.937 1.00 48.81 87 ASP A O 1
ATOM 702 N N . ASP A 1 88 ? 25.998 -14.580 2.317 1.00 54.28 88 ASP A N 1
ATOM 703 C CA . ASP A 1 88 ? 27.343 -14.053 2.355 1.00 54.28 88 ASP A CA 1
ATOM 704 C C . ASP A 1 88 ? 27.676 -13.232 1.099 1.00 54.28 88 ASP A C 1
ATOM 706 O O . ASP A 1 88 ? 28.051 -13.758 0.054 1.00 54.28 88 ASP A O 1
ATOM 710 N N . THR A 1 89 ? 27.709 -11.903 1.220 1.00 54.16 89 THR A N 1
ATOM 711 C CA . THR A 1 89 ? 28.610 -11.087 0.383 1.00 54.16 89 THR A CA 1
ATOM 712 C C . THR A 1 89 ? 29.597 -10.303 1.234 1.00 54.16 89 THR A C 1
ATOM 714 O O . THR A 1 89 ? 29.801 -9.094 1.137 1.00 54.16 89 THR A O 1
ATOM 717 N N . LYS A 1 90 ? 30.325 -11.079 2.035 1.00 51.00 90 LYS A N 1
ATOM 718 C CA . LYS A 1 90 ? 31.717 -10.812 2.385 1.00 51.00 90 LYS A CA 1
ATOM 719 C C . LYS A 1 90 ? 32.509 -10.545 1.094 1.00 51.00 90 LYS A C 1
ATOM 721 O O . LYS A 1 90 ? 32.775 -11.459 0.322 1.00 51.00 90 LYS A O 1
ATOM 726 N N . GLY A 1 91 ? 32.941 -9.304 0.874 1.00 48.44 91 GLY A N 1
ATOM 727 C CA . GLY A 1 91 ? 34.053 -9.038 -0.043 1.00 48.44 91 GLY A CA 1
ATOM 728 C C . GLY A 1 91 ? 33.958 -7.774 -0.882 1.00 48.44 91 GLY A C 1
ATOM 729 O O . GLY A 1 91 ? 33.679 -7.846 -2.073 1.00 48.44 91 GLY A O 1
ATOM 730 N N . LYS A 1 92 ? 34.357 -6.637 -0.301 1.00 43.88 92 LYS A N 1
ATOM 731 C CA . LYS A 1 92 ? 35.318 -5.719 -0.940 1.00 43.88 92 LYS A CA 1
ATOM 732 C C . LYS A 1 92 ? 35.869 -4.724 0.084 1.00 43.88 92 LYS A C 1
ATOM 734 O O . LYS A 1 92 ? 35.386 -3.612 0.241 1.00 43.88 92 LYS A O 1
ATOM 739 N N . LYS A 1 93 ? 36.937 -5.149 0.766 1.00 51.41 93 LYS A N 1
ATOM 740 C CA . LYS A 1 93 ? 38.045 -4.242 1.083 1.00 51.41 93 LYS A CA 1
ATOM 741 C C . LYS A 1 93 ? 38.865 -4.081 -0.197 1.00 51.41 93 LYS A C 1
ATOM 743 O O . LYS A 1 93 ? 39.492 -5.050 -0.627 1.00 51.41 93 LYS A O 1
ATOM 748 N N . LYS A 1 94 ? 38.858 -2.887 -0.778 1.00 48.16 94 LYS A N 1
ATOM 749 C CA . LYS A 1 94 ? 40.025 -2.247 -1.393 1.00 48.16 94 LYS A CA 1
ATOM 750 C C . LYS A 1 94 ? 39.724 -0.772 -1.587 1.00 48.16 94 LYS A C 1
ATOM 752 O O . LYS A 1 94 ? 38.644 -0.488 -2.142 1.00 48.16 94 LYS A O 1
#

pLDDT: mean 70.91, std 15.12, range [43.88, 94.56]

Foldseek 3Di:
DPPPPVVVVVVVVVVVVVVVVVVVVVVVVVVVVVVVVVVVVVVVLVVQLVVQLVVCCVVVHPVCSVVSNVVSVVVSVPPPPVVPPPDDPPDDDD

Secondary structure (DSSP, 8-state):
--SHHHHHHHHHHHHHHHHHHHHHHHHHHHHHHHHHHHHHHHHHHHHHHHHHHHHHHHHH-GGGHHHHHHHHHHHTTS---GGG----------